Protein AF-A0A0H2W155-F1 (afdb_monomer)

Structure (mmCIF, N/CA/C/O backbone):
data_AF-A0A0H2W155-F1
#
_entry.id   AF-A0A0H2W155-F1
#
loop_
_atom_site.group_PDB
_atom_site.id
_atom_site.type_symbol
_atom_site.label_atom_id
_atom_site.label_alt_id
_atom_site.label_comp_id
_atom_site.label_asym_id
_atom_site.label_entity_id
_atom_site.label_seq_id
_atom_site.pdbx_PDB_ins_code
_atom_site.Cartn_x
_atom_site.Cartn_y
_atom_site.Cartn_z
_atom_site.occupancy
_atom_site.B_iso_or_equiv
_atom_site.auth_seq_id
_atom_site.auth_comp_id
_atom_site.auth_asym_id
_atom_site.auth_atom_id
_atom_site.pdbx_PDB_model_num
ATOM 1 N N . MET A 1 1 ? -5.524 -17.897 -3.898 1.00 42.62 1 MET A N 1
ATOM 2 C CA . MET A 1 1 ? -5.156 -18.527 -5.187 1.00 42.62 1 MET A CA 1
ATOM 3 C C . MET A 1 1 ? -3.780 -17.992 -5.566 1.00 42.62 1 MET A C 1
ATOM 5 O O . MET A 1 1 ? -3.658 -16.784 -5.689 1.00 42.62 1 MET A O 1
ATOM 9 N N . ASN A 1 2 ? -2.744 -18.836 -5.636 1.00 61.12 2 ASN A N 1
ATOM 10 C CA . ASN A 1 2 ? -1.373 -18.386 -5.912 1.00 61.12 2 ASN A CA 1
ATOM 11 C C . ASN A 1 2 ? -1.158 -18.305 -7.432 1.00 61.12 2 ASN A C 1
ATOM 13 O O . ASN A 1 2 ? -1.209 -19.334 -8.108 1.00 61.12 2 ASN A O 1
ATOM 17 N N . ILE A 1 3 ? -0.989 -17.102 -7.982 1.00 74.12 3 ILE A N 1
ATOM 18 C CA . ILE A 1 3 ? -0.670 -16.924 -9.403 1.00 74.12 3 ILE A CA 1
ATOM 19 C C . ILE A 1 3 ? 0.849 -17.073 -9.550 1.00 74.12 3 ILE A C 1
ATOM 21 O O . ILE A 1 3 ? 1.587 -16.322 -8.919 1.00 74.12 3 ILE A O 1
ATOM 25 N N . PRO A 1 4 ? 1.349 -17.996 -10.387 1.00 84.62 4 PRO A N 1
ATOM 26 C CA . PRO A 1 4 ? 2.784 -18.129 -10.600 1.00 84.62 4 PRO A CA 1
ATOM 27 C C . PRO A 1 4 ? 3.398 -16.858 -11.204 1.00 84.62 4 PRO A C 1
ATOM 29 O O . PRO A 1 4 ? 2.863 -16.318 -12.175 1.00 84.62 4 PRO A O 1
ATO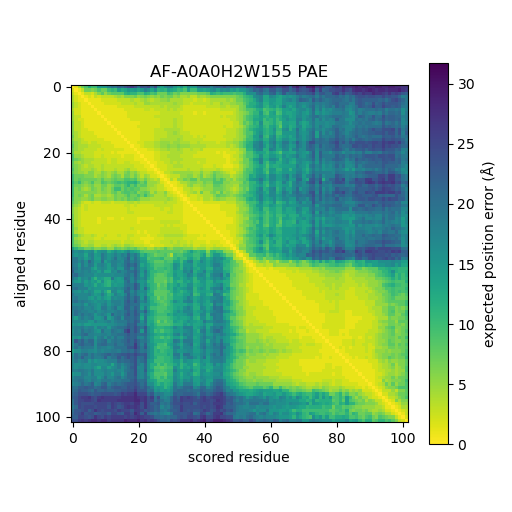M 32 N N . VAL A 1 5 ? 4.558 -16.425 -10.695 1.00 83.00 5 VAL A N 1
ATOM 33 C CA . VAL A 1 5 ? 5.230 -15.181 -11.131 1.00 83.00 5 VAL A CA 1
ATOM 34 C C . VAL A 1 5 ? 5.444 -15.101 -12.644 1.00 83.00 5 VAL A C 1
ATOM 36 O O . VAL A 1 5 ? 5.174 -14.070 -13.250 1.00 83.00 5 VAL A O 1
ATOM 39 N N . HIS A 1 6 ? 5.839 -16.198 -13.293 1.00 86.19 6 HIS A N 1
ATOM 40 C CA . HIS A 1 6 ? 6.081 -16.220 -14.739 1.00 86.19 6 HIS A CA 1
ATOM 41 C C . HIS A 1 6 ? 4.822 -15.875 -15.550 1.00 86.19 6 HIS A C 1
ATOM 43 O O . HIS A 1 6 ? 4.907 -15.319 -16.644 1.00 86.19 6 HIS A O 1
ATOM 49 N N . ARG A 1 7 ? 3.628 -16.181 -15.019 1.00 89.94 7 ARG A N 1
ATOM 50 C CA . ARG A 1 7 ? 2.363 -15.815 -15.659 1.00 89.94 7 ARG A CA 1
ATOM 51 C C . ARG A 1 7 ? 2.103 -14.316 -15.529 1.00 89.94 7 ARG A C 1
ATOM 53 O O . ARG A 1 7 ? 1.613 -13.734 -16.491 1.00 89.94 7 ARG A O 1
ATOM 60 N N . VAL A 1 8 ? 2.444 -13.714 -14.388 1.00 88.62 8 VAL A N 1
ATOM 61 C CA . VAL A 1 8 ? 2.345 -12.263 -14.165 1.00 88.62 8 VAL A CA 1
ATOM 62 C C . VAL A 1 8 ? 3.280 -11.522 -15.116 1.00 88.62 8 VAL A C 1
ATOM 64 O O . VAL A 1 8 ? 2.806 -10.695 -15.888 1.00 88.62 8 VAL A O 1
ATOM 67 N N . VAL A 1 9 ? 4.563 -11.897 -15.149 1.00 91.56 9 VAL A N 1
ATOM 68 C CA . VAL A 1 9 ? 5.573 -11.294 -16.038 1.00 91.56 9 VAL A CA 1
ATOM 69 C C . VAL A 1 9 ? 5.133 -11.361 -17.499 1.00 91.56 9 VAL A C 1
ATOM 71 O O . VAL A 1 9 ? 5.112 -10.347 -18.183 1.00 91.56 9 VAL A O 1
ATOM 74 N N . ARG A 1 10 ? 4.664 -12.524 -17.972 1.00 93.69 10 ARG A N 1
ATOM 75 C CA . ARG A 1 10 ? 4.190 -12.674 -19.358 1.00 93.69 10 ARG A CA 1
ATOM 76 C C . ARG A 1 10 ? 2.997 -11.771 -19.694 1.00 93.69 10 ARG A C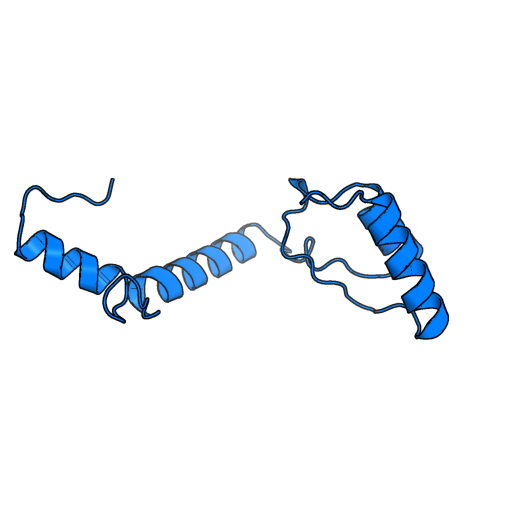 1
ATOM 78 O O . ARG A 1 10 ? 2.858 -11.335 -20.833 1.00 93.69 10 ARG A O 1
ATOM 85 N N . ILE A 1 11 ? 2.093 -11.550 -18.740 1.00 93.75 11 ILE A N 1
ATOM 86 C CA . ILE A 1 11 ? 0.938 -10.666 -18.945 1.00 93.75 11 ILE A CA 1
ATOM 87 C C . ILE A 1 11 ? 1.396 -9.208 -18.991 1.00 93.75 11 ILE A C 1
ATOM 89 O O . ILE A 1 11 ? 0.954 -8.485 -19.882 1.00 93.75 11 ILE A O 1
ATOM 93 N N . LEU A 1 12 ? 2.279 -8.802 -18.075 1.00 92.19 12 LEU A N 1
ATOM 94 C CA . LEU A 1 12 ? 2.852 -7.457 -18.054 1.00 92.19 12 LEU A CA 1
ATOM 95 C C . LEU A 1 12 ? 3.598 -7.160 -19.353 1.00 92.19 12 LEU A C 1
ATOM 97 O O . LEU A 1 12 ? 3.284 -6.174 -20.004 1.00 92.19 12 LEU A O 1
ATOM 101 N N . GLU A 1 13 ? 4.462 -8.071 -19.795 1.00 95.25 13 GLU A N 1
ATOM 102 C CA . GLU A 1 13 ? 5.201 -7.959 -21.054 1.00 95.25 13 GLU A CA 1
ATOM 103 C C . GLU A 1 13 ? 4.278 -7.713 -22.252 1.00 95.25 13 GLU A C 1
ATOM 105 O O . GLU A 1 13 ? 4.470 -6.778 -23.031 1.00 95.25 13 GLU A O 1
ATOM 110 N N . ARG A 1 14 ? 3.214 -8.518 -22.378 1.00 95.94 14 ARG A N 1
ATOM 111 C CA . ARG A 1 14 ? 2.255 -8.376 -23.478 1.00 95.94 14 ARG A CA 1
ATOM 112 C C . ARG A 1 14 ? 1.543 -7.025 -23.427 1.00 95.94 14 ARG A C 1
ATOM 114 O O . ARG A 1 14 ? 1.451 -6.343 -24.442 1.00 95.94 14 ARG A O 1
ATOM 121 N N . LEU A 1 15 ? 1.040 -6.638 -22.253 1.00 95.00 15 LEU A N 1
ATOM 122 C CA . LEU A 1 15 ? 0.321 -5.374 -22.080 1.00 95.00 15 LEU A CA 1
ATOM 123 C C . LEU A 1 15 ? 1.228 -4.165 -22.329 1.00 95.00 15 LEU A C 1
ATOM 125 O O . LEU A 1 15 ? 0.793 -3.201 -22.955 1.00 95.00 15 LEU A O 1
ATOM 129 N N . SER A 1 16 ? 2.474 -4.224 -21.866 1.00 95.19 16 SER A N 1
ATOM 130 C CA . SER A 1 16 ? 3.458 -3.163 -22.057 1.00 95.19 16 SER A CA 1
ATOM 131 C C . SER A 1 16 ? 3.929 -3.064 -23.504 1.00 95.19 16 SER A C 1
ATOM 133 O O . SER A 1 16 ? 4.090 -1.957 -24.004 1.00 95.19 16 SER A O 1
ATOM 135 N N . THR A 1 17 ? 4.045 -4.180 -24.225 1.00 94.25 17 THR A N 1
ATOM 136 C CA . THR A 1 17 ? 4.321 -4.157 -25.673 1.00 94.25 17 THR A CA 1
ATOM 137 C C . THR A 1 17 ? 3.196 -3.464 -26.449 1.00 94.25 17 THR A C 1
ATOM 139 O O . THR A 1 17 ? 3.455 -2.710 -27.383 1.00 94.25 17 THR A O 1
ATOM 142 N N . GLU A 1 18 ? 1.939 -3.683 -26.055 1.00 94.69 18 GLU A N 1
ATOM 143 C CA . GLU A 1 18 ? 0.772 -3.087 -26.718 1.00 94.69 18 GLU A CA 1
ATOM 144 C C . GLU A 1 18 ? 0.569 -1.598 -26.385 1.00 94.69 18 GLU A C 1
ATOM 146 O O . GLU A 1 18 ? -0.016 -0.867 -27.183 1.00 94.69 18 GLU A O 1
ATOM 151 N N . ARG A 1 19 ? 0.992 -1.144 -25.197 1.00 94.38 19 ARG A N 1
ATOM 152 C CA . ARG A 1 19 ? 0.590 0.163 -24.634 1.00 94.38 19 ARG A CA 1
ATOM 153 C C . ARG A 1 19 ? 1.750 1.079 -24.249 1.00 94.38 19 ARG A C 1
ATOM 155 O O . ARG A 1 19 ? 1.511 2.231 -23.896 1.00 94.38 19 ARG A O 1
ATOM 162 N N . GLY A 1 20 ? 2.979 0.580 -24.311 1.00 92.81 20 GLY A N 1
ATOM 163 C CA . GLY A 1 20 ? 4.146 1.189 -23.685 1.00 92.81 20 GLY A CA 1
ATOM 164 C C . GLY A 1 20 ? 4.357 0.702 -22.248 1.00 92.81 20 GLY A C 1
ATOM 165 O O . GLY A 1 20 ? 3.429 0.266 -21.558 1.00 92.81 20 GLY A O 1
ATOM 166 N N . TYR A 1 21 ? 5.608 0.775 -21.795 1.00 93.12 21 TYR A N 1
ATOM 167 C CA . TYR A 1 21 ? 5.985 0.414 -20.432 1.00 93.12 21 TYR A CA 1
ATOM 168 C C . TYR A 1 21 ? 5.549 1.505 -19.447 1.00 93.12 21 TYR A C 1
ATOM 170 O O . TYR A 1 21 ? 5.752 2.692 -19.718 1.00 93.12 21 TYR A O 1
ATOM 178 N N . PRO A 1 22 ? 4.936 1.137 -18.309 1.00 91.56 22 PRO A N 1
ATOM 179 C CA . PRO A 1 22 ? 4.592 2.111 -17.286 1.00 91.56 22 PRO A CA 1
ATOM 180 C C . PRO A 1 22 ? 5.862 2.628 -16.606 1.00 91.56 22 PRO A C 1
ATOM 182 O O . PRO A 1 22 ? 6.787 1.868 -16.360 1.00 91.56 22 PRO A O 1
ATOM 185 N N . ALA A 1 2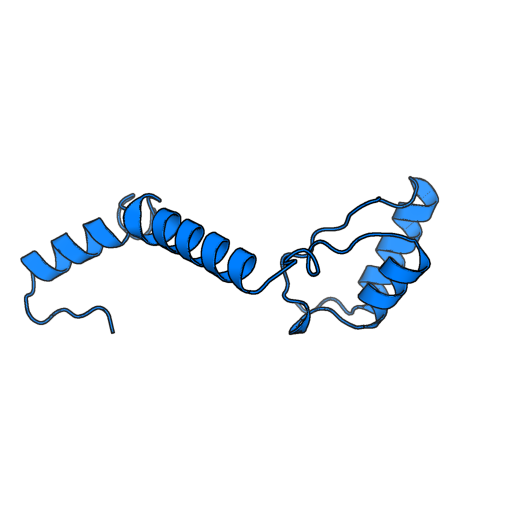3 ? 5.889 3.900 -16.215 1.00 87.56 23 ALA A N 1
ATOM 186 C CA . ALA A 1 23 ? 6.995 4.415 -15.405 1.00 87.56 23 ALA A CA 1
ATOM 187 C C . ALA A 1 23 ? 6.995 3.832 -13.975 1.00 87.56 23 ALA A C 1
ATOM 189 O O . ALA A 1 23 ? 8.049 3.717 -13.355 1.00 87.56 23 ALA A O 1
ATOM 190 N N . PHE A 1 24 ? 5.819 3.443 -13.460 1.00 86.81 24 PHE A N 1
ATOM 191 C CA . PHE A 1 24 ? 5.636 2.949 -12.094 1.00 86.81 24 PHE A CA 1
ATOM 192 C C . PHE A 1 24 ? 4.635 1.791 -12.041 1.00 86.81 24 PHE A C 1
ATOM 194 O O . PHE A 1 24 ? 3.587 1.842 -12.689 1.00 86.81 24 PHE A O 1
ATOM 201 N N . ILE A 1 25 ? 4.922 0.781 -11.221 1.00 85.88 25 ILE A N 1
ATOM 202 C CA . ILE A 1 25 ? 3.973 -0.273 -10.843 1.00 85.88 25 ILE A CA 1
ATOM 203 C C . ILE A 1 25 ? 3.91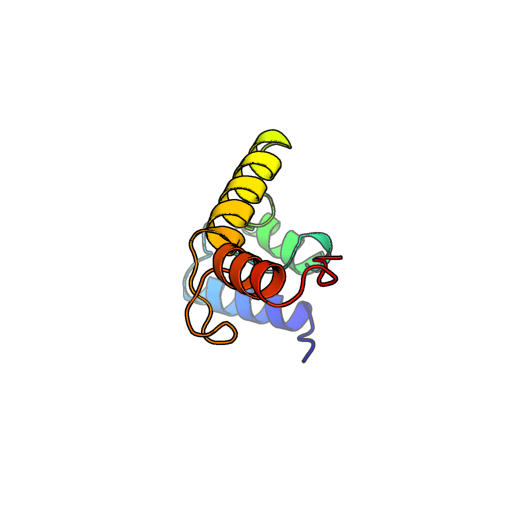4 -0.351 -9.324 1.00 85.88 25 ILE A C 1
ATOM 205 O O . ILE A 1 25 ? 4.936 -0.519 -8.664 1.00 85.88 25 ILE A O 1
ATOM 209 N N . ARG A 1 26 ? 2.701 -0.295 -8.773 1.00 82.31 26 ARG A N 1
ATOM 210 C CA . ARG A 1 26 ? 2.462 -0.529 -7.351 1.00 82.31 26 ARG A CA 1
ATOM 211 C C . ARG A 1 26 ? 2.062 -1.974 -7.108 1.00 82.31 26 ARG A C 1
ATOM 213 O O . ARG A 1 26 ? 1.111 -2.468 -7.708 1.00 82.31 26 ARG A O 1
ATOM 220 N N . SER A 1 27 ? 2.805 -2.638 -6.232 1.00 78.44 27 SER A N 1
ATOM 221 C CA . SER A 1 27 ? 2.419 -3.917 -5.645 1.00 78.44 27 SER A CA 1
ATOM 222 C C . SER A 1 27 ? 1.962 -3.646 -4.220 1.00 78.44 27 SER A C 1
ATOM 224 O O . SER A 1 27 ? 2.619 -2.905 -3.502 1.00 78.44 27 SER A O 1
ATOM 226 N N . ASP A 1 28 ? 0.865 -4.259 -3.793 1.00 73.00 28 ASP A N 1
ATOM 227 C CA . ASP A 1 28 ? 0.451 -4.212 -2.385 1.00 73.00 28 ASP A CA 1
ATOM 228 C C . ASP A 1 28 ? 1.163 -5.294 -1.539 1.00 73.00 28 ASP A C 1
ATOM 230 O O . ASP A 1 28 ? 0.886 -5.452 -0.352 1.00 73.00 28 ASP A O 1
ATOM 234 N N . ASN A 1 29 ? 2.082 -6.060 -2.144 1.00 70.94 29 ASN A N 1
ATOM 235 C CA . ASN A 1 29 ? 2.874 -7.102 -1.484 1.00 70.94 29 ASN A CA 1
ATOM 236 C C . ASN A 1 29 ? 4.287 -6.608 -1.174 1.00 70.94 29 ASN A C 1
ATOM 238 O O . ASN A 1 29 ? 4.964 -6.215 -2.117 1.00 70.94 29 ASN A O 1
ATOM 242 N N . GLY A 1 30 ? 4.736 -6.745 0.084 1.00 65.69 30 GLY A N 1
ATOM 243 C CA . GLY A 1 30 ? 6.117 -6.524 0.563 1.00 65.69 30 GLY A CA 1
ATOM 244 C C . GLY A 1 30 ? 7.212 -7.035 -0.389 1.00 65.69 30 GLY A C 1
ATOM 245 O O . GLY A 1 30 ? 6.960 -8.011 -1.102 1.00 65.69 30 GLY A O 1
ATOM 246 N N . PRO A 1 31 ? 8.428 -6.443 -0.419 1.00 69.31 31 PRO A N 1
ATOM 247 C CA . PRO A 1 31 ? 9.518 -6.965 -1.247 1.00 69.31 31 PRO A CA 1
ATOM 248 C C . PRO A 1 31 ? 9.834 -8.433 -0.913 1.00 69.31 31 PRO A C 1
ATOM 250 O O . PRO A 1 31 ? 10.270 -9.180 -1.781 1.00 69.31 31 PRO A O 1
ATOM 253 N N . GLU A 1 32 ? 9.517 -8.882 0.305 1.00 69.12 32 GLU A N 1
ATOM 254 C CA . GLU A 1 32 ? 9.626 -10.269 0.768 1.00 69.12 32 GLU A CA 1
ATOM 255 C C . GLU A 1 32 ? 8.657 -11.234 0.060 1.00 69.12 32 GLU A C 1
ATOM 257 O O . GLU A 1 32 ? 8.879 -12.444 0.044 1.00 69.12 32 GLU A O 1
ATOM 262 N N . PHE A 1 33 ? 7.576 -10.713 -0.522 1.00 66.62 33 PHE A N 1
ATOM 263 C CA . PHE A 1 33 ? 6.507 -11.473 -1.176 1.00 66.62 33 PHE A CA 1
ATOM 264 C C . PHE A 1 33 ? 6.489 -11.293 -2.697 1.00 66.62 33 PHE A C 1
ATOM 266 O O . PHE A 1 33 ? 5.642 -11.872 -3.384 1.00 66.62 33 PHE A O 1
ATOM 273 N N . ILE A 1 34 ? 7.431 -10.519 -3.239 1.00 73.06 34 ILE A N 1
ATOM 274 C CA . ILE A 1 34 ? 7.600 -10.340 -4.675 1.00 73.06 34 ILE A CA 1
ATOM 275 C C . ILE A 1 34 ? 8.682 -11.278 -5.181 1.00 73.06 34 ILE A C 1
ATOM 277 O O . ILE A 1 34 ? 9.793 -11.351 -4.668 1.00 73.06 34 ILE A O 1
ATOM 281 N N . ALA A 1 35 ? 8.352 -12.010 -6.236 1.00 80.69 35 ALA A N 1
ATOM 282 C CA . ALA A 1 35 ? 9.300 -12.911 -6.857 1.00 80.69 35 ALA A CA 1
ATOM 283 C C . ALA A 1 35 ? 10.352 -12.136 -7.664 1.00 80.69 35 ALA A C 1
ATOM 285 O O . ALA A 1 35 ? 10.015 -11.217 -8.410 1.00 80.69 35 ALA A O 1
ATOM 286 N N . ALA A 1 36 ? 11.610 -12.576 -7.573 1.00 84.94 36 ALA A N 1
ATOM 287 C CA . ALA A 1 36 ? 12.764 -11.962 -8.235 1.00 84.94 36 ALA A CA 1
ATOM 288 C C . ALA A 1 36 ? 12.550 -11.704 -9.738 1.00 84.94 36 ALA A C 1
ATOM 290 O O . ALA A 1 36 ? 12.940 -10.660 -10.238 1.00 84.94 36 ALA A O 1
ATOM 291 N N . ALA A 1 37 ? 11.839 -12.594 -10.439 1.00 87.88 37 ALA A N 1
ATOM 292 C CA . ALA A 1 37 ? 11.536 -12.417 -11.860 1.00 87.88 37 ALA A CA 1
ATOM 293 C C . ALA A 1 37 ? 10.670 -11.176 -12.165 1.00 87.88 37 ALA A C 1
ATOM 295 O O . ALA A 1 37 ? 10.744 -10.635 -13.263 1.00 87.88 37 ALA A O 1
ATOM 296 N N . LEU A 1 38 ? 9.834 -10.719 -11.223 1.00 87.44 38 LEU A N 1
ATOM 297 C CA . LEU A 1 38 ? 9.071 -9.478 -11.388 1.00 87.44 38 LEU A CA 1
ATOM 298 C C . LEU A 1 38 ? 9.955 -8.243 -11.170 1.00 87.44 38 LEU A C 1
ATOM 300 O O . LEU A 1 38 ? 9.779 -7.248 -11.866 1.00 87.44 38 LEU A O 1
ATOM 304 N N . VAL A 1 39 ? 10.904 -8.325 -10.232 1.00 87.75 39 VAL A N 1
ATOM 305 C CA . VAL A 1 39 ? 11.909 -7.277 -9.995 1.00 87.75 39 VAL A CA 1
ATOM 306 C C . VAL A 1 39 ? 12.808 -7.131 -11.218 1.00 87.75 39 VAL A C 1
ATOM 308 O O . VAL A 1 39 ? 12.915 -6.040 -11.760 1.00 87.75 39 VAL A O 1
ATOM 311 N N . GLU A 1 40 ? 13.360 -8.240 -11.713 1.00 90.38 40 GLU A N 1
ATOM 312 C CA . GLU A 1 40 ? 14.208 -8.270 -12.909 1.00 90.38 40 GLU A CA 1
ATOM 313 C C . GLU A 1 40 ? 13.474 -7.708 -14.133 1.00 90.38 40 GLU A C 1
ATOM 315 O O . GLU A 1 40 ? 14.024 -6.896 -14.874 1.00 90.38 40 GLU A O 1
ATOM 320 N N . TRP A 1 41 ? 12.200 -8.075 -14.319 1.00 92.75 41 TRP A N 1
ATOM 321 C CA . TRP A 1 41 ? 11.379 -7.505 -15.385 1.00 92.75 41 TRP A CA 1
ATOM 322 C C . TRP A 1 41 ? 11.226 -5.985 -15.244 1.00 92.75 41 TRP A C 1
ATOM 324 O O . TRP A 1 41 ? 11.320 -5.272 -16.240 1.00 92.75 41 TRP A O 1
ATOM 334 N N . ALA A 1 42 ? 10.995 -5.479 -14.031 1.00 91.38 42 ALA A N 1
ATOM 335 C CA . ALA A 1 42 ? 10.830 -4.049 -13.798 1.00 91.38 42 ALA A CA 1
ATOM 336 C C . ALA A 1 42 ? 12.139 -3.283 -14.059 1.00 91.38 42 ALA A C 1
ATOM 338 O O . ALA A 1 42 ? 12.134 -2.289 -14.784 1.00 91.38 42 ALA A O 1
ATOM 339 N N . GLU A 1 43 ? 13.266 -3.795 -13.557 1.00 89.69 43 GLU A N 1
ATOM 340 C CA . GLU A 1 43 ? 14.602 -3.229 -13.777 1.00 89.69 43 GLU A CA 1
ATOM 341 C C . GLU A 1 43 ? 14.981 -3.207 -15.261 1.00 89.69 43 GLU A C 1
ATOM 343 O O . GLU A 1 43 ? 15.413 -2.172 -15.771 1.00 89.69 43 GLU A O 1
ATOM 348 N N . HIS A 1 44 ? 14.756 -4.314 -15.977 1.00 94.25 44 HIS A N 1
ATOM 349 C CA . HIS A 1 44 ? 15.058 -4.433 -17.406 1.00 94.25 44 HIS A CA 1
ATOM 350 C C . HIS A 1 44 ? 14.320 -3.389 -18.256 1.00 94.25 44 HIS A C 1
ATOM 352 O O . HIS A 1 44 ? 14.851 -2.903 -19.254 1.00 94.25 44 HIS A O 1
ATOM 358 N N . HIS A 1 45 ? 13.103 -3.020 -17.852 1.00 93.31 45 HIS A N 1
ATOM 359 C CA . HIS A 1 45 ? 12.242 -2.110 -18.605 1.00 93.31 45 HIS A CA 1
ATOM 360 C C . HIS A 1 45 ? 12.196 -0.684 -18.041 1.00 93.31 45 HIS A C 1
ATOM 362 O O . HIS A 1 45 ? 11.419 0.138 -18.525 1.00 93.31 45 HIS A O 1
ATOM 368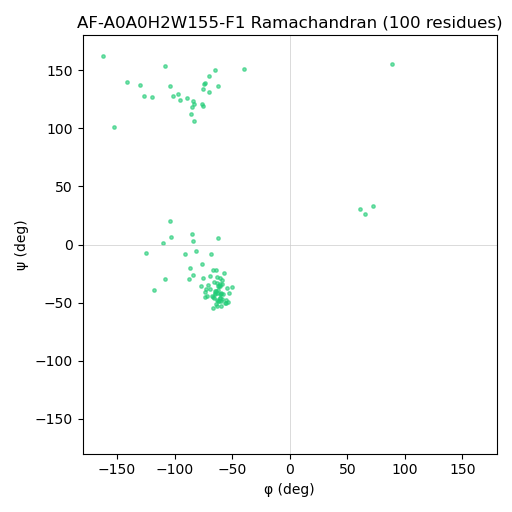 N N . GLY A 1 46 ? 13.016 -0.370 -17.031 1.00 91.19 46 GLY A N 1
ATOM 369 C CA . GLY A 1 46 ? 13.035 0.951 -16.398 1.00 91.19 46 GLY A CA 1
ATOM 370 C C . GLY A 1 46 ? 11.740 1.299 -15.656 1.00 91.19 46 GLY A C 1
ATOM 371 O O . GLY A 1 46 ? 11.403 2.474 -15.519 1.00 91.19 46 GLY A O 1
ATOM 372 N N . VAL A 1 47 ? 11.003 0.287 -15.196 1.00 90.06 47 VAL A N 1
ATOM 373 C CA . VAL A 1 47 ? 9.774 0.438 -14.415 1.00 90.06 47 VAL A CA 1
ATOM 374 C C . VAL A 1 47 ? 10.132 0.506 -12.936 1.00 90.06 47 VAL A C 1
ATOM 376 O O . VAL A 1 47 ? 10.765 -0.399 -12.396 1.00 90.06 47 VAL A O 1
ATOM 379 N N . ILE A 1 48 ? 9.686 1.551 -12.242 1.00 85.88 48 ILE A N 1
ATOM 380 C CA . ILE A 1 48 ? 9.888 1.671 -10.796 1.00 85.88 48 ILE A CA 1
ATOM 381 C C . ILE A 1 48 ? 8.801 0.874 -10.073 1.00 85.88 48 ILE A C 1
ATOM 383 O O . ILE A 1 48 ? 7.607 1.144 -10.212 1.00 85.88 48 ILE A O 1
ATOM 387 N N . LEU A 1 49 ? 9.209 -0.107 -9.272 1.00 83.88 49 LEU A N 1
ATOM 388 C CA . LEU A 1 49 ? 8.300 -0.852 -8.410 1.00 83.88 49 LEU A CA 1
ATOM 389 C C . LEU A 1 49 ? 8.112 -0.081 -7.089 1.00 83.88 49 LEU A C 1
ATOM 391 O O . LEU A 1 49 ? 9.075 0.101 -6.346 1.00 83.88 49 LEU A O 1
ATOM 395 N N . ASP A 1 50 ? 6.879 0.336 -6.777 1.00 73.44 50 ASP A N 1
ATOM 396 C CA . ASP A 1 50 ? 6.473 1.199 -5.631 1.00 73.44 50 ASP A CA 1
ATOM 397 C C . ASP A 1 50 ? 6.765 0.588 -4.236 1.00 73.44 50 ASP A C 1
ATOM 399 O O . ASP A 1 50 ? 6.414 1.122 -3.193 1.00 73.44 50 ASP A O 1
ATOM 403 N N . MET A 1 51 ? 7.436 -0.560 -4.212 1.00 67.69 51 MET A N 1
ATOM 404 C CA . MET A 1 51 ? 7.902 -1.285 -3.032 1.00 67.69 51 MET A CA 1
ATOM 405 C C . MET A 1 51 ? 9.237 -0.779 -2.495 1.00 67.69 51 MET A C 1
ATOM 407 O O . MET A 1 51 ? 9.527 -0.923 -1.310 1.00 67.69 51 MET A O 1
ATOM 411 N N . TYR A 1 52 ? 10.051 -0.196 -3.376 1.00 60.59 52 TYR A N 1
ATOM 412 C CA . TYR A 1 52 ? 11.349 0.389 -3.039 1.00 60.59 52 TYR A CA 1
ATOM 413 C C . TYR A 1 52 ? 11.219 1.834 -2.536 1.00 60.59 52 TYR A C 1
ATOM 415 O O . TYR A 1 52 ? 12.222 2.532 -2.400 1.00 60.59 52 TYR A O 1
ATOM 423 N N . LEU A 1 53 ? 9.994 2.318 -2.293 1.00 59.88 53 LEU A N 1
ATOM 424 C CA . LEU A 1 53 ? 9.735 3.748 -2.142 1.00 59.88 53 LEU A CA 1
ATOM 425 C C . LEU A 1 53 ? 10.040 4.321 -0.750 1.00 59.88 53 LEU A C 1
ATOM 427 O O . LEU A 1 53 ? 9.981 5.538 -0.586 1.00 59.88 53 LEU A O 1
ATOM 431 N N . PHE A 1 54 ? 10.401 3.495 0.240 1.00 65.00 54 PHE A N 1
ATOM 432 C CA . PHE A 1 54 ? 10.896 4.014 1.515 1.00 65.00 54 PHE A CA 1
ATOM 433 C C . PHE A 1 54 ? 12.385 4.336 1.406 1.00 65.00 54 PHE A C 1
ATOM 435 O O . PHE A 1 54 ? 13.255 3.468 1.411 1.00 65.00 54 PHE A O 1
ATOM 442 N N . ARG A 1 55 ? 12.679 5.625 1.343 1.00 63.62 55 ARG A N 1
ATOM 443 C CA . ARG A 1 55 ? 14.013 6.207 1.206 1.00 63.62 55 ARG A CA 1
ATOM 444 C C . ARG A 1 55 ? 14.802 6.177 2.514 1.00 63.62 55 ARG A C 1
ATOM 446 O O . ARG A 1 55 ? 16.013 6.379 2.495 1.00 63.62 55 ARG A O 1
ATOM 453 N N . SER A 1 56 ? 14.139 5.973 3.658 1.00 75.19 56 SER A N 1
ATOM 454 C CA . SER A 1 56 ? 14.787 5.903 4.975 1.00 75.19 56 SER A CA 1
ATOM 455 C C . SER A 1 56 ? 13.911 5.251 6.052 1.00 75.19 56 SER A C 1
ATOM 457 O O . SER A 1 56 ? 12.686 5.229 5.947 1.00 75.19 56 SER A O 1
ATOM 459 N N . LEU A 1 57 ? 14.538 4.811 7.152 1.00 78.19 57 LEU A N 1
ATOM 460 C CA . LEU A 1 57 ? 13.833 4.342 8.356 1.00 78.19 57 LEU A CA 1
ATOM 461 C C . LEU A 1 57 ? 12.916 5.413 8.965 1.00 78.19 57 LEU A C 1
ATOM 463 O O . LEU A 1 57 ? 11.884 5.079 9.543 1.00 78.19 57 LEU A O 1
ATOM 467 N N . SER A 1 58 ? 13.270 6.692 8.821 1.00 83.44 58 SER A N 1
ATOM 468 C CA . SER A 1 58 ? 12.426 7.799 9.273 1.00 83.44 58 SER A CA 1
ATOM 469 C C . SER A 1 58 ? 11.116 7.858 8.489 1.00 83.44 58 SER A C 1
ATOM 471 O O . SER A 1 58 ? 10.063 8.021 9.093 1.00 83.44 58 SER A O 1
ATOM 473 N N . GLU A 1 59 ? 11.166 7.661 7.168 1.00 80.19 59 GLU A N 1
ATOM 474 C CA . GLU A 1 59 ? 9.971 7.644 6.313 1.00 80.19 59 GLU A CA 1
ATOM 475 C C . GLU A 1 59 ? 9.055 6.465 6.660 1.00 80.19 59 GLU A C 1
ATOM 477 O O . GLU A 1 59 ? 7.850 6.652 6.813 1.00 80.19 59 GLU A O 1
ATOM 482 N N . VAL A 1 60 ? 9.629 5.279 6.897 1.00 81.81 60 VAL A N 1
ATOM 483 C CA . VAL A 1 60 ? 8.871 4.113 7.384 1.00 81.81 60 VAL A CA 1
ATOM 484 C C . VAL A 1 60 ? 8.193 4.426 8.715 1.00 81.81 60 VAL A C 1
ATOM 486 O O . VAL A 1 60 ? 7.008 4.141 8.885 1.00 81.81 60 VAL A O 1
ATOM 489 N N . ARG A 1 61 ? 8.926 5.027 9.663 1.00 88.00 61 ARG A N 1
ATOM 490 C CA . ARG A 1 61 ? 8.388 5.351 10.987 1.00 88.00 61 ARG A CA 1
ATOM 491 C C . ARG A 1 61 ? 7.227 6.330 10.886 1.00 88.00 61 ARG A C 1
ATOM 493 O O . ARG A 1 61 ? 6.189 6.073 11.481 1.00 88.00 61 ARG A O 1
ATOM 500 N N . THR A 1 62 ? 7.390 7.414 10.135 1.00 87.00 62 THR A N 1
ATOM 501 C CA . THR A 1 62 ? 6.339 8.421 9.957 1.00 87.00 62 THR A CA 1
ATOM 502 C C . THR A 1 62 ? 5.091 7.809 9.336 1.00 87.00 62 THR A C 1
ATOM 504 O O . THR A 1 62 ? 4.031 7.868 9.944 1.00 87.00 62 THR A O 1
ATOM 507 N N . LEU A 1 63 ? 5.224 7.120 8.200 1.00 84.31 63 LEU A N 1
ATOM 508 C CA . LEU A 1 63 ? 4.072 6.537 7.509 1.00 84.31 63 LEU A CA 1
ATOM 509 C C . LEU A 1 63 ? 3.368 5.464 8.350 1.00 84.31 63 LEU A C 1
ATOM 511 O O . LEU A 1 63 ? 2.146 5.340 8.299 1.00 84.31 63 LEU A O 1
ATOM 515 N N . THR A 1 64 ? 4.123 4.714 9.157 1.00 86.94 64 THR A N 1
ATOM 516 C CA . THR A 1 64 ? 3.549 3.732 10.085 1.00 86.94 64 THR A CA 1
ATOM 517 C C . THR A 1 64 ? 2.754 4.406 11.201 1.00 86.94 64 THR A C 1
ATOM 519 O O . THR A 1 64 ? 1.665 3.943 11.528 1.00 86.94 64 THR A O 1
ATOM 522 N N . GLU A 1 65 ? 3.271 5.483 11.796 1.00 92.56 65 GLU A N 1
ATOM 523 C CA . GLU A 1 65 ? 2.571 6.206 12.867 1.00 92.56 65 GLU A CA 1
ATOM 524 C C . GLU A 1 65 ? 1.337 6.950 12.348 1.00 92.56 65 GLU A C 1
ATOM 526 O O . GLU A 1 65 ? 0.296 6.928 13.008 1.00 92.56 65 GLU A O 1
ATOM 531 N N . ASP A 1 66 ? 1.421 7.537 11.155 1.00 92.25 66 ASP A N 1
ATOM 532 C CA . ASP 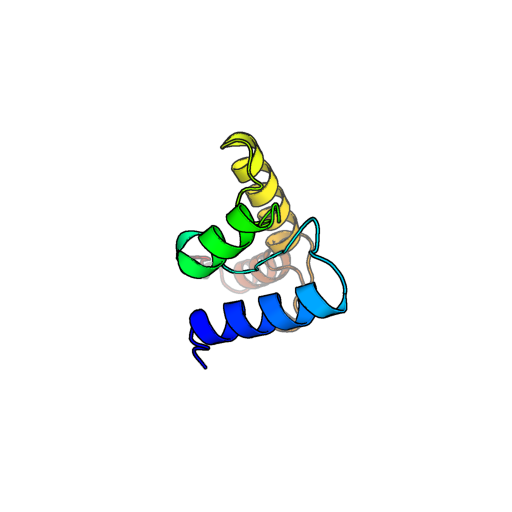A 1 66 ? 0.290 8.195 10.499 1.00 92.25 66 ASP A CA 1
ATOM 533 C C . ASP A 1 66 ? -0.821 7.176 10.227 1.00 92.25 66 ASP A C 1
ATOM 535 O O . ASP A 1 66 ? -1.967 7.370 10.634 1.00 92.25 66 ASP A O 1
ATOM 539 N N . TRP A 1 67 ? -0.467 6.023 9.648 1.00 92.19 67 TRP A N 1
ATOM 540 C CA . TRP A 1 67 ? -1.423 4.943 9.420 1.00 92.19 67 TRP A CA 1
ATOM 541 C C . TRP A 1 67 ? -1.997 4.386 10.728 1.00 92.19 67 TRP A C 1
ATOM 543 O O . TRP A 1 67 ? -3.200 4.136 10.822 1.00 92.19 67 TRP A O 1
ATOM 553 N N . ARG A 1 68 ? -1.162 4.204 11.762 1.00 95.25 68 ARG A N 1
ATOM 554 C CA . ARG A 1 68 ? -1.602 3.729 13.082 1.00 95.25 68 ARG A CA 1
ATOM 555 C C . ARG A 1 68 ? -2.628 4.686 13.683 1.00 95.25 68 ARG A C 1
ATOM 557 O O . ARG A 1 68 ? -3.602 4.209 14.268 1.00 95.25 68 ARG A O 1
ATOM 564 N N . THR A 1 69 ? -2.398 5.990 13.554 1.00 94.50 69 THR A N 1
ATOM 565 C CA . THR A 1 69 ? -3.294 7.044 14.040 1.00 94.50 69 THR A CA 1
ATOM 566 C C . THR A 1 69 ? -4.603 7.023 13.263 1.00 94.50 69 THR A C 1
ATOM 568 O O . THR A 1 69 ? -5.652 6.816 13.869 1.00 94.50 69 THR A O 1
ATOM 571 N N . GLU A 1 70 ? -4.554 7.098 11.930 1.00 94.81 70 GLU A N 1
ATOM 572 C CA . GLU A 1 70 ? -5.756 7.067 11.090 1.00 94.81 70 GLU A CA 1
ATOM 573 C C . GLU A 1 70 ? -6.592 5.813 11.387 1.00 94.81 70 GLU A C 1
ATOM 575 O O . GLU A 1 70 ? -7.783 5.898 11.673 1.00 94.81 70 GLU A O 1
ATOM 580 N N . TYR A 1 71 ? -5.973 4.630 11.395 1.00 93.81 71 TYR A N 1
ATOM 581 C CA . TYR A 1 71 ? -6.689 3.368 11.564 1.00 93.81 71 TYR A CA 1
ATOM 582 C C . TYR A 1 71 ? -7.332 3.219 12.947 1.00 93.81 71 TYR A C 1
ATOM 584 O O . TYR A 1 71 ? -8.479 2.771 13.044 1.00 93.81 71 TYR A O 1
ATOM 592 N N . ASN A 1 72 ? -6.587 3.534 14.013 1.00 95.06 72 ASN A N 1
ATOM 593 C CA . ASN A 1 72 ? -7.030 3.280 15.385 1.00 95.06 72 ASN A CA 1
ATOM 594 C C . ASN A 1 72 ? -7.859 4.419 15.972 1.00 95.06 72 ASN A C 1
ATOM 596 O O . ASN A 1 72 ? -8.700 4.165 16.838 1.00 95.06 72 ASN A O 1
ATOM 600 N N . GLU A 1 73 ? -7.620 5.653 15.539 1.00 94.25 73 GLU A N 1
ATOM 601 C CA . GLU A 1 73 ? -8.173 6.840 16.187 1.00 94.25 73 GLU A CA 1
ATOM 602 C C . GLU A 1 73 ? -9.265 7.513 15.353 1.00 94.25 73 GLU A C 1
ATOM 604 O O . GLU A 1 73 ? -10.217 8.039 15.929 1.00 94.25 73 GLU A O 1
ATOM 609 N N . GLU A 1 74 ? -9.205 7.417 14.021 1.00 93.00 74 GLU A N 1
ATOM 610 C CA . GLU A 1 74 ? -10.066 8.211 13.133 1.00 93.00 74 GLU A CA 1
ATOM 611 C C . GLU A 1 74 ? -11.003 7.365 12.265 1.00 93.00 74 GLU A C 1
ATOM 613 O O . GLU A 1 74 ? -12.166 7.720 12.061 1.00 93.00 74 GLU A O 1
ATOM 618 N N . ARG A 1 75 ? -10.522 6.231 11.751 1.00 95.12 75 ARG A N 1
ATOM 619 C CA . ARG A 1 75 ? -11.218 5.455 10.727 1.00 95.12 75 ARG A CA 1
ATOM 620 C C . ARG A 1 75 ? -12.387 4.670 11.324 1.00 95.12 75 ARG A C 1
ATOM 622 O O . ARG A 1 75 ? -12.162 3.802 12.166 1.00 95.12 75 ARG A O 1
ATOM 629 N N . PRO A 1 76 ? -13.630 4.894 10.868 1.00 94.81 76 PRO A N 1
ATOM 630 C CA . PRO A 1 76 ? -14.769 4.099 11.302 1.00 94.81 76 PRO A CA 1
ATOM 631 C C . PRO A 1 76 ? -14.747 2.706 10.663 1.00 94.81 76 PRO A C 1
ATOM 633 O O . PRO A 1 76 ? -14.511 2.563 9.461 1.00 94.81 76 PRO A O 1
ATOM 636 N N . HIS A 1 77 ? -15.057 1.676 11.456 1.00 93.06 77 HIS A N 1
ATOM 637 C CA . HIS A 1 77 ? -15.139 0.290 10.980 1.00 93.06 77 HIS A CA 1
ATOM 638 C C . HIS A 1 77 ? -16.537 -0.272 11.201 1.00 93.06 77 HIS A C 1
ATOM 640 O O . HIS A 1 77 ? -17.053 -0.263 12.318 1.00 93.06 77 HIS A O 1
ATOM 646 N N . SER A 1 78 ? -17.154 -0.806 10.149 1.00 94.19 78 SER A N 1
ATOM 647 C CA . SER A 1 78 ? -18.521 -1.340 10.208 1.00 94.19 78 SER A CA 1
ATOM 648 C C . SER A 1 78 ? -18.673 -2.500 11.195 1.00 94.19 78 SER A C 1
ATOM 650 O O . SER A 1 78 ? -19.691 -2.593 11.878 1.00 94.19 78 SER A O 1
ATOM 652 N N . SER A 1 79 ? -17.638 -3.330 11.352 1.00 92.50 79 SER A N 1
ATOM 653 C CA . SER A 1 79 ? -17.578 -4.405 12.353 1.00 92.50 79 SER A CA 1
ATOM 654 C C . SER A 1 79 ? -17.595 -3.902 13.799 1.00 92.50 79 SER A C 1
ATOM 656 O O . SER A 1 79 ? -17.976 -4.647 14.698 1.00 92.50 79 SER A O 1
ATOM 658 N N . LEU A 1 80 ? -17.216 -2.641 14.024 1.00 91.25 80 LEU A N 1
ATOM 659 C CA . LEU A 1 80 ? -17.217 -1.969 15.324 1.00 91.25 80 LEU A CA 1
ATOM 660 C C . LEU A 1 80 ? -18.394 -0.990 15.464 1.00 91.25 80 LEU A C 1
ATOM 662 O O . LEU A 1 80 ? -18.341 -0.069 16.273 1.00 91.25 80 LEU A O 1
ATOM 666 N N . GLY A 1 81 ? -19.446 -1.146 14.653 1.00 92.81 81 GLY A N 1
ATOM 667 C CA . GLY A 1 81 ? -20.597 -0.240 14.664 1.00 92.81 81 GLY A CA 1
ATOM 668 C C . GLY A 1 81 ? -20.298 1.134 14.058 1.00 92.81 81 GLY A C 1
ATOM 669 O O . GLY A 1 81 ? -20.851 2.130 14.513 1.00 92.81 81 GLY A O 1
ATOM 670 N N . ASN A 1 82 ? -19.426 1.194 13.044 1.00 94.75 82 ASN A N 1
ATOM 671 C CA . ASN A 1 82 ? -18.936 2.424 12.404 1.00 94.75 82 ASN A CA 1
ATOM 672 C C . ASN A 1 82 ? -18.184 3.368 13.354 1.00 94.75 82 ASN A C 1
ATOM 674 O O . ASN A 1 82 ? -18.187 4.581 13.159 1.00 94.75 82 ASN A O 1
ATOM 678 N N . MET A 1 83 ? -17.509 2.819 14.362 1.00 94.88 83 MET A N 1
ATOM 679 C CA . MET A 1 83 ? -16.650 3.584 15.263 1.00 94.88 83 MET A CA 1
ATOM 680 C C . MET A 1 83 ? -15.170 3.279 15.016 1.00 94.88 83 MET A C 1
ATOM 682 O O . MET A 1 83 ? -14.840 2.173 14.568 1.00 94.88 83 MET A O 1
ATOM 686 N N . PRO A 1 84 ? -14.271 4.226 15.334 1.00 96.12 84 PRO A N 1
ATOM 687 C CA . PRO A 1 84 ? -12.847 3.944 15.412 1.00 96.12 84 PRO A CA 1
ATOM 688 C C . PRO A 1 84 ? -12.517 2.967 16.549 1.00 96.12 84 PRO A C 1
ATOM 690 O O . PRO A 1 84 ? -13.201 2.978 17.585 1.00 96.12 84 PRO A O 1
ATOM 693 N N . PRO A 1 85 ? -11.451 2.155 16.415 1.00 95.31 85 PRO A N 1
ATOM 694 C CA . PRO A 1 85 ? -11.052 1.180 17.426 1.00 95.31 85 PRO A CA 1
ATOM 695 C C . PRO A 1 85 ? -10.850 1.785 18.816 1.00 95.31 85 PRO A C 1
ATOM 697 O O . PRO A 1 85 ? -11.261 1.175 19.799 1.00 95.31 85 PRO A O 1
ATOM 700 N N . VAL A 1 86 ? -10.304 3.003 18.921 1.00 94.06 86 VAL A N 1
ATOM 701 C CA . VAL A 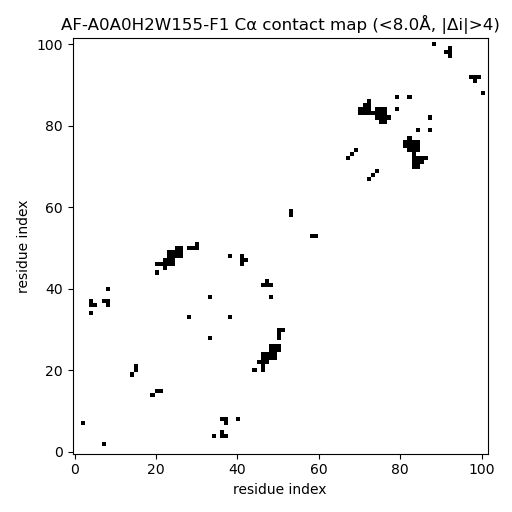1 86 ? -10.108 3.688 20.210 1.00 94.06 86 VAL A CA 1
ATOM 702 C C . VAL A 1 86 ? -11.426 3.975 20.936 1.00 94.06 86 VAL A C 1
ATOM 704 O O . VAL A 1 86 ? -11.493 3.884 22.160 1.00 94.06 86 VAL A O 1
ATOM 707 N N . ILE A 1 87 ? -12.496 4.296 20.206 1.00 93.75 87 ILE A N 1
ATOM 708 C CA . ILE A 1 87 ? -13.807 4.571 20.805 1.00 93.75 87 ILE A CA 1
ATOM 709 C C . ILE A 1 87 ? -14.442 3.267 21.272 1.00 93.75 87 ILE A C 1
ATOM 711 O O . ILE A 1 87 ? -14.913 3.179 22.405 1.00 93.75 87 ILE A O 1
ATOM 715 N N . TYR A 1 88 ? -14.380 2.233 20.434 1.00 90.94 88 TYR A N 1
ATOM 716 C CA . TYR A 1 88 ? -14.854 0.901 20.791 1.00 90.94 88 TYR A CA 1
ATOM 717 C C . TYR A 1 88 ? -14.112 0.339 22.020 1.00 90.94 88 TYR A C 1
ATOM 719 O O . TYR A 1 88 ? -14.734 -0.192 22.938 1.00 90.94 88 TYR A O 1
ATOM 727 N N . ALA A 1 89 ? -12.789 0.520 22.078 1.00 89.06 89 ALA A N 1
ATOM 728 C CA . ALA A 1 89 ? -11.945 0.159 23.213 1.00 89.06 89 ALA A CA 1
ATOM 729 C C . ALA A 1 89 ? -12.407 0.809 24.520 1.00 89.06 89 ALA A C 1
ATOM 731 O O . ALA A 1 89 ? -12.581 0.123 25.523 1.00 89.06 89 ALA A O 1
ATOM 732 N N . ARG A 1 90 ? -12.621 2.130 24.496 1.00 87.81 90 ARG A 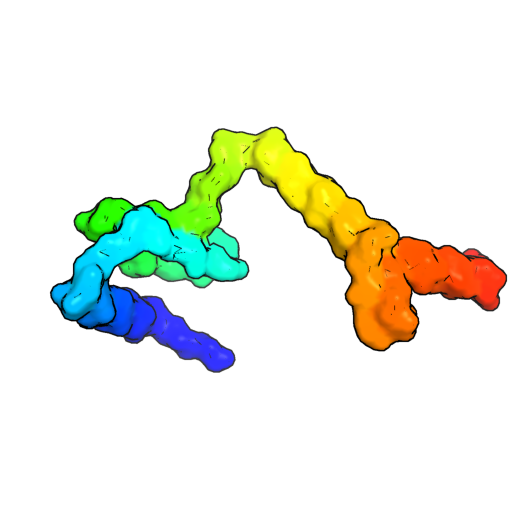N 1
ATOM 733 C CA . ARG A 1 90 ? -13.079 2.897 25.661 1.00 87.81 90 ARG A CA 1
ATOM 734 C C . ARG A 1 90 ? -14.437 2.405 26.147 1.00 87.81 90 ARG A C 1
ATOM 736 O O . ARG A 1 90 ? -14.579 2.112 27.324 1.00 87.81 90 ARG A O 1
ATOM 743 N N . GLN A 1 91 ? -15.387 2.198 25.234 1.00 88.56 91 GLN A N 1
ATOM 744 C CA . GLN A 1 91 ? -16.704 1.657 25.587 1.00 88.56 91 GLN A CA 1
ATOM 745 C C . GLN A 1 91 ? -16.623 0.261 26.219 1.00 88.56 91 GLN A C 1
ATOM 747 O O . GLN A 1 91 ? -17.410 -0.059 27.108 1.00 88.56 91 GLN A O 1
ATOM 752 N N . LYS A 1 92 ? -15.685 -0.583 25.772 1.00 82.50 92 LYS A N 1
ATOM 753 C CA . LYS A 1 92 ? -15.471 -1.914 26.354 1.00 82.50 92 LYS A CA 1
ATOM 754 C C . LYS A 1 92 ? -14.798 -1.864 27.722 1.00 82.50 92 LYS A C 1
ATOM 756 O O . LYS A 1 92 ? -15.238 -2.593 28.599 1.00 82.50 9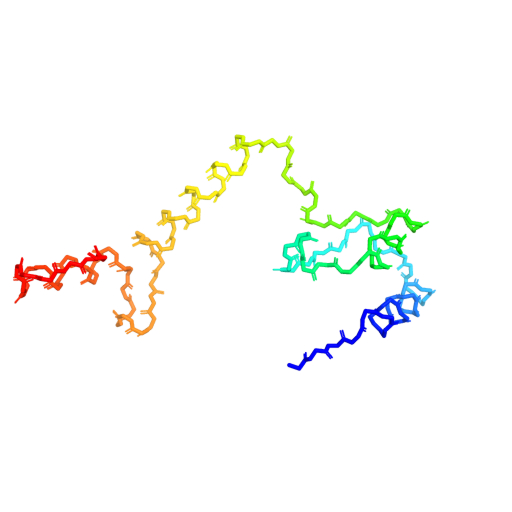2 LYS A O 1
ATOM 761 N N . LEU A 1 93 ? -13.808 -0.995 27.916 1.00 76.56 93 LEU A N 1
ATOM 762 C CA . LEU A 1 93 ? -13.154 -0.778 29.213 1.00 76.56 93 LEU A CA 1
ATOM 763 C C . LEU A 1 93 ? -14.112 -0.198 30.260 1.00 76.56 93 LEU A C 1
ATOM 765 O O . LEU A 1 93 ? -14.094 -0.633 31.407 1.00 76.56 93 LEU A O 1
ATOM 769 N N . ASP A 1 94 ? -14.972 0.742 29.861 1.00 74.81 94 ASP A N 1
ATOM 770 C CA . ASP A 1 94 ? -15.988 1.322 30.747 1.00 74.81 94 ASP A CA 1
ATOM 771 C C . ASP A 1 94 ? -17.037 0.279 31.173 1.00 74.81 94 ASP A C 1
ATOM 773 O O . ASP A 1 94 ? -17.567 0.339 32.282 1.00 74.81 94 ASP A O 1
ATOM 777 N N . GLY A 1 95 ? -17.343 -0.685 30.296 1.00 70.44 95 GLY A N 1
ATOM 778 C CA . GLY A 1 95 ? -18.298 -1.765 30.561 1.00 70.44 95 GLY A CA 1
ATOM 779 C C . GLY A 1 95 ? -17.704 -3.000 31.247 1.00 70.44 95 GLY A C 1
ATOM 780 O O . GLY A 1 95 ? -18.451 -3.781 31.834 1.00 70.44 95 GLY A O 1
ATOM 781 N N . ASP A 1 96 ? -16.388 -3.190 31.170 1.00 72.38 96 ASP A N 1
ATOM 782 C CA . ASP A 1 96 ? -15.664 -4.306 31.773 1.00 72.38 96 ASP A CA 1
ATOM 783 C C . ASP A 1 96 ? -14.209 -3.894 32.089 1.00 72.38 96 ASP A C 1
ATOM 785 O O . ASP A 1 96 ? -13.348 -3.905 31.204 1.00 72.38 96 ASP A O 1
ATOM 789 N N . PRO A 1 97 ? -13.886 -3.569 33.353 1.00 71.62 97 PRO A N 1
ATOM 790 C CA . PRO A 1 97 ? -12.540 -3.157 33.748 1.00 71.62 97 PRO A CA 1
ATOM 791 C C . PRO A 1 97 ? -11.492 -4.284 33.673 1.00 71.62 97 PRO A C 1
ATOM 793 O O . PRO A 1 97 ? -10.300 -4.020 33.845 1.00 71.62 97 PRO A O 1
ATOM 796 N N . HIS A 1 98 ? -11.896 -5.536 33.425 1.00 74.56 98 HIS A N 1
ATOM 797 C CA . HIS A 1 98 ? -10.979 -6.660 33.203 1.00 74.56 98 HIS A CA 1
ATOM 798 C C . HIS A 1 98 ? -10.621 -6.862 31.728 1.00 74.56 98 HIS A C 1
ATOM 800 O O . HIS A 1 98 ? -9.726 -7.650 31.410 1.00 74.56 98 HIS A O 1
ATOM 806 N N . TRP A 1 99 ? -11.282 -6.137 30.831 1.00 69.56 99 TRP A N 1
ATOM 807 C CA . TRP A 1 99 ? -11.038 -6.191 29.404 1.00 69.56 99 TRP A CA 1
ATOM 808 C C . TRP A 1 99 ? -9.667 -5.559 29.064 1.00 69.56 99 TRP A C 1
ATOM 810 O O . TRP A 1 99 ? -9.341 -4.467 29.530 1.00 69.56 99 TRP A O 1
ATOM 820 N N . ARG A 1 100 ? -8.830 -6.235 28.262 1.00 62.12 100 ARG A N 1
ATOM 821 C CA . ARG A 1 100 ? -7.522 -5.719 27.807 1.00 62.12 100 ARG A CA 1
ATOM 822 C C . ARG A 1 100 ? -7.365 -5.860 26.295 1.00 62.12 100 ARG A C 1
ATOM 824 O O . ARG A 1 100 ? -7.684 -6.905 25.732 1.00 62.12 100 ARG A O 1
ATOM 831 N N . TRP A 1 101 ? -6.831 -4.818 25.646 1.00 55.56 101 TRP A N 1
ATOM 832 C CA . TRP A 1 101 ? -6.170 -4.990 24.349 1.00 55.56 101 TRP A CA 1
ATOM 833 C C . TRP A 1 101 ? -4.829 -5.632 24.702 1.00 55.56 101 TRP A C 1
ATOM 835 O O . TRP A 1 101 ? -4.079 -5.018 25.461 1.00 55.56 101 TRP A O 1
ATOM 845 N N . TYR A 1 102 ? -4.598 -6.840 24.173 1.00 47.31 102 TYR A N 1
ATOM 846 C CA . TYR A 1 102 ? -3.471 -7.762 24.424 1.00 47.31 102 TYR A CA 1
ATOM 847 C C . TYR A 1 102 ? -3.494 -8.502 25.773 1.00 47.31 102 TYR A C 1
ATOM 849 O O . TYR A 1 102 ? -3.505 -7.855 26.846 1.00 47.31 102 TYR A O 1
#

Foldseek 3Di:
DDDDLVVVLVVQVVVCVVPNHDQEDEDPDAPVPDDVVVVVSCVVRNYHYCNVVPPDPVSVVVVVVVCVCCQQPPAFDVVLVGDHNVVSVVVVCVVPVVDDPD

Sequence (102 aa):
MNIPVHRVVRILERLSTERGYPAFIRSDNGPEFIAAALVEWAEHHGVILDMYLFRSLSEVRTLTEDWRTEYNEERPHSSLGNMPPVIYARQKLDGDPHWRWY

Secondary structure (DSSP, 8-state):
----HHHHHHHHHHHHHHH---SEE--SS-GGGS-HHHHHHHHHTTPEETTS---SHHHHHHHHHHHHHIIIII--BGGGTSB-HHHHHHHHHHH-TT----

pLDDT: mean 84.05, std 11.82, range [42.62, 96.12]

Organism: Yersinia pestis (NCBI:txid632)

Nearest PDB structures (foldseek):
  7pel-assembly1_E  TM=4.638E-01  e=1.684E-02  Simian T-lymphotropic virus 1
  5ejk-assembly1_D  TM=6.046E-01  e=8.816E-02  Rous sarcoma virus - Prague C
  7pel-assembly1_D  TM=5.115E-01  e=4.858E-02  Simian T-lymphotropic virus 1
  3jca-assembly1_F  TM=4.636E-01  e=3.983E-02  Mouse mammary tumor virus
  1asu-assembly1_A-2  TM=4.482E-01  e=5.190E-02  Avian sarcoma virus

Mean predicted aligned error: 11.03 Å

InterPro domains:
  IPR001584 Integrase, catalytic core [PF13683] (48-85)
  IPR012337 Ribonuclease H-like superfamily [SSF53098] (4-90)
  IPR036397 Ribonuclease H superfamily [G3DSA:3.30.420.10] (3-90)

Radius of gyration: 20.49 Å; Cα contacts (8 Å, |Δi|>4): 78; chains: 1; bounding box: 36×27×60 Å

Solvent-accessible surface area (backbone atoms only — not comparable to full-atom values): 6111 Å² total; per-residue (Å²): 135,88,77,59,62,71,59,53,47,57,50,49,52,53,52,26,72,77,71,52,72,57,68,63,46,80,59,98,55,56,74,91,70,52,55,66,69,56,53,51,53,26,62,76,65,65,26,43,55,59,64,70,67,66,88,42,74,66,53,50,51,52,54,51,52,52,48,52,44,43,53,35,67,63,39,58,32,71,94,56,76,55,34,16,52,52,58,51,50,49,57,45,37,77,75,32,84,84,60,67,91,123